Protein AF-A0AAU4G1G9-F1 (afdb_monomer_lite)

Structure (mmCIF, N/CA/C/O backbone):
data_AF-A0AAU4G1G9-F1
#
_entry.id   AF-A0AAU4G1G9-F1
#
loop_
_atom_site.group_PDB
_atom_site.id
_atom_site.type_symbol
_atom_site.label_atom_id
_atom_site.label_alt_id
_atom_site.label_comp_id
_atom_site.label_asym_id
_atom_site.label_entity_id
_atom_site.label_seq_id
_atom_site.pdbx_PDB_ins_code
_atom_site.Cartn_x
_atom_site.Cartn_y
_atom_site.Cartn_z
_atom_site.occupancy
_atom_site.B_iso_or_equiv
_atom_site.auth_seq_id
_atom_site.auth_comp_id
_atom_site.auth_asym_id
_atom_site.auth_atom_id
_atom_site.pdbx_PDB_model_num
ATOM 1 N N . MET A 1 1 ? 16.573 11.640 -23.422 1.00 52.75 1 MET A N 1
ATOM 2 C CA . MET A 1 1 ? 16.250 12.499 -22.259 1.00 52.75 1 MET A CA 1
ATOM 3 C C . MET A 1 1 ? 15.040 13.389 -22.533 1.00 52.75 1 MET A C 1
ATOM 5 O O . MET A 1 1 ? 14.030 13.204 -21.876 1.00 52.75 1 MET A O 1
ATOM 9 N N . ILE A 1 2 ? 15.070 14.259 -23.550 1.00 57.31 2 ILE A N 1
ATOM 10 C CA . ILE A 1 2 ? 13.939 15.134 -23.936 1.00 57.31 2 ILE A CA 1
ATOM 11 C C . ILE A 1 2 ? 12.616 14.380 -24.240 1.00 57.31 2 ILE A C 1
ATOM 13 O O . ILE A 1 2 ? 11.591 14.767 -23.683 1.00 57.31 2 ILE A O 1
ATOM 17 N N . PRO A 1 3 ? 12.585 13.275 -25.022 1.00 55.41 3 PRO A N 1
ATOM 18 C CA . PRO A 1 3 ? 11.325 12.567 -25.301 1.00 55.41 3 PRO A CA 1
ATOM 19 C C . PRO A 1 3 ? 10.718 11.887 -24.063 1.00 55.41 3 PRO A C 1
ATOM 21 O O . PRO A 1 3 ? 9.500 11.779 -23.953 1.00 55.41 3 PRO A O 1
ATOM 24 N N . SER A 1 4 ? 11.552 11.474 -23.105 1.00 47.16 4 SER A N 1
ATOM 25 C CA . SER A 1 4 ? 11.121 10.846 -21.849 1.00 47.16 4 SER A CA 1
ATOM 26 C C . SER A 1 4 ? 10.443 11.854 -20.916 1.00 47.16 4 SER A C 1
ATOM 28 O O . SER A 1 4 ? 9.444 11.527 -20.282 1.00 47.16 4 SER A O 1
ATOM 30 N N . VAL A 1 5 ? 10.949 13.092 -20.878 1.00 58.25 5 VAL A N 1
ATOM 31 C CA . VAL A 1 5 ? 10.357 14.188 -20.096 1.00 58.25 5 VAL A CA 1
ATOM 32 C C . VAL A 1 5 ? 9.014 14.606 -20.694 1.00 58.25 5 VAL A C 1
ATOM 34 O O . VAL A 1 5 ? 8.036 14.709 -19.964 1.00 58.25 5 VAL A O 1
ATOM 37 N N . ILE A 1 6 ? 8.926 14.748 -22.021 1.00 65.25 6 ILE A N 1
ATOM 38 C CA . ILE A 1 6 ? 7.668 15.092 -22.706 1.00 65.25 6 ILE A CA 1
ATOM 39 C C . ILE A 1 6 ? 6.603 14.012 -22.465 1.00 65.25 6 ILE A C 1
ATOM 41 O O . ILE A 1 6 ? 5.458 14.340 -22.162 1.00 65.25 6 ILE A O 1
ATOM 45 N N . ALA A 1 7 ? 6.976 12.730 -22.529 1.00 57.34 7 ALA A N 1
ATOM 46 C CA . ALA A 1 7 ? 6.060 11.631 -22.233 1.00 57.34 7 ALA A CA 1
ATOM 47 C C . ALA A 1 7 ? 5.547 11.676 -20.782 1.00 57.34 7 ALA A C 1
ATOM 49 O O . ALA A 1 7 ? 4.345 11.544 -20.560 1.00 57.34 7 ALA A O 1
ATOM 50 N N . ALA A 1 8 ? 6.426 11.928 -19.804 1.00 54.56 8 ALA A N 1
ATOM 51 C CA . ALA A 1 8 ? 6.036 12.060 -18.401 1.00 54.56 8 ALA A CA 1
ATOM 52 C C . ALA A 1 8 ? 5.086 13.251 -18.176 1.00 54.56 8 ALA A C 1
ATOM 54 O O . ALA A 1 8 ? 4.068 13.115 -17.500 1.00 54.56 8 ALA A O 1
ATOM 55 N N . THR A 1 9 ? 5.361 14.403 -18.792 1.00 59.94 9 THR A N 1
ATOM 56 C CA . THR A 1 9 ? 4.510 15.595 -18.676 1.00 59.94 9 THR A CA 1
ATOM 57 C C . THR A 1 9 ? 3.134 15.389 -19.314 1.00 59.94 9 THR A C 1
ATOM 59 O O . THR A 1 9 ? 2.127 15.764 -18.717 1.00 59.94 9 THR A O 1
ATOM 62 N N . VAL A 1 10 ? 3.061 14.749 -20.486 1.00 68.38 10 VAL A N 1
ATOM 63 C CA . VAL A 1 10 ? 1.786 14.436 -21.160 1.00 68.38 10 VAL A CA 1
ATOM 64 C C . VAL A 1 10 ? 0.947 13.460 -20.335 1.00 68.38 10 VAL A C 1
ATOM 66 O O . VAL A 1 10 ? -0.264 13.631 -20.228 1.00 68.38 10 VAL A O 1
ATOM 69 N N . VAL A 1 11 ? 1.587 12.481 -19.696 1.00 59.47 11 VAL A N 1
ATOM 70 C CA . VAL A 1 11 ? 0.937 11.535 -18.781 1.00 59.47 11 VAL A CA 1
ATOM 71 C C . VAL A 1 11 ? 0.346 12.240 -17.562 1.00 59.47 11 VAL A C 1
ATOM 73 O O . VAL A 1 11 ? -0.820 12.023 -17.236 1.00 59.47 11 VAL A O 1
ATOM 76 N N . VAL A 1 12 ? 1.120 13.115 -16.915 1.00 63.97 12 VAL A N 1
ATOM 77 C CA . VAL A 1 12 ? 0.658 13.880 -15.746 1.00 63.97 12 VAL A CA 1
ATOM 78 C C . VAL A 1 12 ? -0.487 14.823 -16.130 1.00 63.97 12 VAL A C 1
ATOM 80 O O . VAL A 1 12 ? -1.450 14.963 -15.378 1.00 63.97 12 VAL A O 1
ATOM 83 N N . LEU A 1 13 ? -0.435 15.418 -17.325 1.00 64.94 13 LEU A N 1
ATOM 84 C CA . LEU A 1 13 ? -1.506 16.256 -17.868 1.00 64.94 13 LEU A CA 1
ATOM 85 C C . LEU A 1 13 ? -2.785 15.462 -18.149 1.00 64.94 13 LEU A C 1
ATOM 87 O O . LEU A 1 13 ? -3.859 15.884 -17.724 1.00 64.94 13 LEU A O 1
ATOM 91 N N . LEU A 1 14 ? -2.692 14.307 -18.815 1.00 62.03 14 LEU A N 1
ATOM 92 C CA . LEU A 1 14 ? -3.851 13.442 -19.061 1.00 62.03 14 LEU A CA 1
ATOM 93 C C . LEU A 1 14 ? -4.470 12.943 -17.753 1.00 62.03 14 LEU A C 1
ATOM 95 O O . LEU A 1 14 ? -5.694 12.901 -17.621 1.00 62.03 14 LEU A O 1
ATOM 99 N N . TRP A 1 15 ? -3.635 12.596 -16.776 1.00 56.97 15 TRP A N 1
ATOM 100 C CA . TRP A 1 15 ? -4.085 12.201 -15.449 1.00 56.97 15 TRP A CA 1
ATOM 101 C C . TRP A 1 15 ? -4.841 13.337 -14.746 1.00 56.97 15 TRP A C 1
ATOM 103 O O . TRP A 1 15 ? -5.977 13.159 -14.309 1.00 56.97 15 TRP A O 1
ATOM 113 N N . SER A 1 16 ? -4.254 14.535 -14.715 1.00 59.47 16 SER A N 1
ATOM 114 C CA . SER A 1 16 ? -4.864 15.721 -14.105 1.00 59.47 16 SER A CA 1
ATOM 115 C C . SER A 1 16 ? -6.206 16.093 -14.757 1.00 59.47 16 SER A C 1
ATOM 117 O O . SER A 1 16 ? -7.169 16.427 -14.069 1.00 59.47 16 SER A O 1
ATOM 119 N N . LEU A 1 17 ? -6.318 15.939 -16.082 1.00 61.16 17 LEU A N 1
ATOM 120 C CA . LEU A 1 17 ? -7.546 16.209 -16.839 1.00 61.16 17 LEU A CA 1
ATOM 121 C C . LEU A 1 17 ? -8.654 15.166 -16.616 1.00 61.16 17 LEU A C 1
ATOM 123 O O . LEU A 1 17 ? -9.837 15.488 -16.732 1.00 61.16 17 LEU A O 1
ATOM 127 N N . THR A 1 18 ? -8.297 13.915 -16.318 1.00 57.78 18 THR A N 1
ATOM 128 C CA . THR A 1 18 ? -9.264 12.813 -16.166 1.00 57.78 18 THR A CA 1
ATOM 129 C C . THR A 1 18 ? -9.689 12.577 -14.715 1.00 57.78 18 THR A C 1
ATOM 131 O O . THR A 1 18 ? -10.774 12.033 -14.492 1.00 57.78 18 THR A O 1
ATOM 134 N N . ALA A 1 19 ? -8.918 13.065 -13.737 1.00 54.41 19 ALA A N 1
ATOM 135 C CA . ALA A 1 19 ? -9.152 12.861 -12.306 1.00 54.41 19 ALA A CA 1
ATOM 136 C C . ALA A 1 19 ? -10.580 13.233 -11.853 1.00 54.41 19 ALA A C 1
ATOM 138 O O . ALA A 1 19 ? -11.245 12.437 -11.192 1.00 54.41 19 ALA A O 1
ATOM 139 N N . GLY A 1 20 ? -11.111 14.381 -12.291 1.00 52.47 20 GLY A N 1
ATOM 140 C CA . GLY A 1 20 ? -12.467 14.824 -11.924 1.00 52.47 20 GLY A CA 1
ATOM 141 C C . GLY A 1 20 ? -13.612 14.073 -12.625 1.00 52.47 20 GLY A C 1
ATOM 142 O O . GLY A 1 20 ? -14.766 14.149 -12.204 1.00 52.47 20 GLY A O 1
ATOM 143 N N . ARG A 1 21 ? -13.334 13.334 -13.709 1.00 53.00 21 ARG A N 1
ATOM 144 C CA . ARG A 1 21 ? -14.351 12.547 -14.434 1.00 53.00 21 ARG A CA 1
ATOM 145 C C . ARG A 1 21 ? -14.513 11.146 -13.835 1.00 53.00 21 ARG A C 1
ATOM 147 O O . ARG A 1 21 ? -15.615 10.598 -13.891 1.00 53.00 21 ARG A O 1
ATOM 154 N N . LEU A 1 22 ? -13.449 10.600 -13.238 1.00 51.28 22 LEU A N 1
ATOM 155 C CA . LEU A 1 22 ? -13.433 9.269 -12.622 1.00 51.28 22 LEU A CA 1
ATOM 156 C C . LEU A 1 22 ? -14.188 9.195 -11.290 1.00 51.28 22 LEU A C 1
ATOM 158 O O . LEU A 1 22 ? -14.757 8.150 -10.975 1.00 51.28 22 LEU A O 1
ATOM 162 N N . GLU A 1 23 ? -14.295 10.310 -10.565 1.00 51.62 23 GLU A N 1
ATOM 163 C CA . GLU A 1 23 ? -15.069 10.402 -9.319 1.00 51.62 23 GLU A CA 1
ATOM 164 C C . GLU A 1 23 ? -16.552 10.019 -9.519 1.00 51.62 23 GLU A C 1
ATOM 166 O O . GLU A 1 23 ? -17.196 9.457 -8.634 1.00 51.62 23 GLU A O 1
ATOM 171 N N . LYS A 1 24 ? -17.088 10.209 -10.735 1.00 54.59 24 LYS A N 1
ATOM 172 C CA . LYS A 1 24 ? -18.475 9.85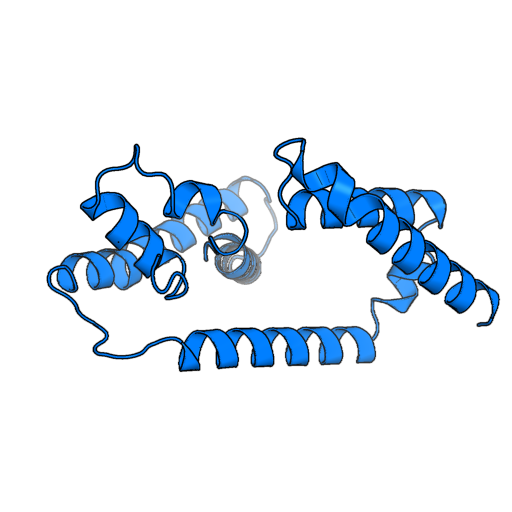4 -11.081 1.00 54.59 24 LYS A CA 1
ATOM 173 C C . LYS A 1 24 ? -18.713 8.353 -11.313 1.00 54.59 24 LYS A C 1
ATOM 175 O O . LYS A 1 24 ? -19.868 7.942 -11.357 1.00 54.59 24 LYS A O 1
ATOM 180 N N . TRP A 1 25 ? -17.667 7.534 -11.463 1.00 56.44 25 TRP A N 1
ATOM 181 C CA . TRP A 1 25 ? -17.775 6.116 -11.863 1.00 56.44 25 TRP A CA 1
ATOM 182 C C . TRP A 1 25 ? -17.542 5.116 -10.718 1.00 56.44 25 TRP A C 1
ATOM 184 O O . TRP A 1 25 ? -17.447 3.918 -10.968 1.00 56.44 25 TRP A O 1
ATOM 194 N N . ARG A 1 26 ? -17.463 5.575 -9.458 1.00 62.16 26 ARG A N 1
ATOM 195 C CA . ARG A 1 26 ? -17.100 4.744 -8.285 1.00 62.16 26 ARG A CA 1
ATOM 196 C C . ARG A 1 26 ? -15.730 4.052 -8.401 1.00 62.16 26 ARG A C 1
ATOM 198 O O . ARG A 1 26 ? -15.471 3.087 -7.688 1.00 62.16 26 ARG A O 1
ATOM 205 N N . VAL A 1 27 ? -14.851 4.538 -9.276 1.00 64.81 27 VAL A N 1
ATOM 206 C CA . VAL A 1 27 ? -13.467 4.062 -9.375 1.00 64.81 27 VAL A CA 1
ATOM 207 C C . VAL A 1 27 ? -12.653 4.776 -8.302 1.00 64.81 27 VAL A C 1
ATOM 209 O O . VAL A 1 27 ? -12.613 6.005 -8.279 1.00 64.81 27 VAL A O 1
ATOM 212 N N . SER A 1 28 ? -12.022 4.021 -7.399 1.00 69.94 28 SER A N 1
ATOM 213 C CA . SER A 1 28 ? -11.143 4.608 -6.386 1.00 69.94 28 SER A CA 1
ATOM 214 C C . SER A 1 28 ? -9.866 5.151 -7.035 1.00 69.94 28 SER A C 1
ATOM 216 O O . SER A 1 28 ? -9.392 4.634 -8.052 1.00 69.94 28 SER A O 1
ATOM 218 N N . ALA A 1 29 ? -9.289 6.199 -6.442 1.00 68.62 29 ALA A N 1
ATOM 219 C CA . ALA A 1 29 ? -8.077 6.832 -6.962 1.00 68.62 29 ALA A CA 1
ATOM 220 C C . ALA A 1 29 ? -6.915 5.838 -7.216 1.00 68.62 29 ALA A C 1
ATOM 222 O O . ALA A 1 29 ? -6.290 5.944 -8.272 1.00 68.62 29 ALA A O 1
ATOM 223 N N . PRO A 1 30 ? -6.647 4.824 -6.361 1.00 73.44 30 PRO A N 1
ATOM 224 C CA . PRO A 1 30 ? -5.596 3.847 -6.648 1.00 73.44 30 PRO A CA 1
ATOM 225 C C . PRO A 1 30 ? -5.920 2.919 -7.814 1.00 73.44 30 PRO A C 1
ATOM 227 O O . PRO A 1 30 ? -5.033 2.631 -8.609 1.00 73.44 30 PRO A O 1
ATOM 230 N N . MET A 1 31 ? -7.173 2.466 -7.963 1.00 75.31 31 MET A N 1
ATOM 231 C CA . MET A 1 31 ? -7.557 1.623 -9.106 1.00 75.31 31 MET A CA 1
ATOM 232 C C . MET A 1 31 ? -7.317 2.362 -10.422 1.00 75.31 31 MET A C 1
ATOM 234 O O . MET A 1 31 ? -6.780 1.797 -11.373 1.00 75.31 31 MET A O 1
ATOM 238 N N . ALA A 1 32 ? -7.667 3.647 -10.449 1.00 73.38 32 ALA A N 1
ATOM 239 C CA . ALA A 1 32 ? -7.392 4.51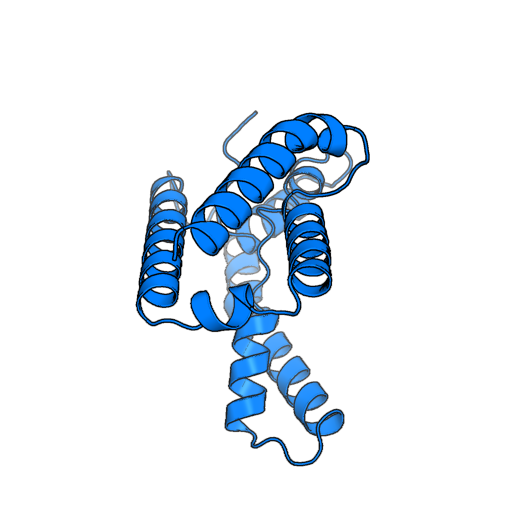6 -11.577 1.00 73.38 32 ALA A CA 1
ATOM 240 C C . ALA A 1 32 ? -5.884 4.673 -11.833 1.00 73.38 32 ALA A C 1
ATOM 242 O O . ALA A 1 32 ? -5.454 4.548 -12.978 1.00 73.38 32 ALA A O 1
ATOM 243 N N . MET A 1 33 ? -5.080 4.893 -10.784 1.00 70.56 33 MET A N 1
ATOM 244 C CA . MET A 1 33 ? -3.623 5.044 -10.895 1.00 70.56 33 MET A CA 1
ATOM 245 C C . MET A 1 33 ? -2.964 3.777 -11.442 1.00 70.56 33 MET A C 1
ATOM 247 O O . MET A 1 33 ? -2.124 3.859 -12.336 1.00 70.56 33 MET A O 1
ATOM 251 N N . VAL A 1 34 ? -3.379 2.602 -10.960 1.00 80.19 34 VAL A N 1
ATOM 252 C CA . VAL A 1 34 ? -2.897 1.303 -11.453 1.00 80.19 34 VAL A CA 1
ATOM 253 C C . VAL A 1 34 ? -3.275 1.109 -12.921 1.00 80.19 34 VAL A C 1
ATOM 255 O O . VAL A 1 34 ? -2.420 0.754 -13.729 1.00 80.19 34 VAL A O 1
ATOM 258 N N . ALA A 1 35 ? -4.529 1.384 -13.295 1.00 79.62 35 ALA A N 1
ATOM 259 C CA . ALA A 1 35 ? -4.989 1.256 -14.677 1.00 79.62 35 ALA A CA 1
ATOM 260 C C . ALA A 1 35 ? -4.250 2.214 -15.626 1.00 79.62 35 ALA A C 1
ATOM 262 O O . ALA A 1 35 ? -3.835 1.812 -16.714 1.00 79.62 35 ALA A O 1
ATOM 263 N N . ALA A 1 36 ? -4.038 3.463 -15.205 1.00 70.62 36 ALA A N 1
ATOM 264 C CA . ALA A 1 36 ? -3.256 4.434 -15.959 1.00 70.62 36 ALA A CA 1
ATOM 265 C C . ALA A 1 36 ? -1.798 3.982 -16.095 1.00 70.62 36 ALA A C 1
ATOM 267 O O . ALA A 1 36 ? -1.283 3.940 -17.210 1.00 70.62 36 ALA A O 1
ATOM 268 N N . GLY A 1 37 ? -1.154 3.572 -14.997 1.00 71.69 37 GLY A N 1
ATOM 269 C CA . GLY A 1 37 ? 0.212 3.048 -15.003 1.00 71.69 37 GLY A CA 1
ATOM 270 C C . GLY A 1 37 ? 0.377 1.856 -15.948 1.00 71.69 37 GLY A C 1
ATOM 271 O O . GLY A 1 37 ? 1.331 1.811 -16.723 1.00 71.69 37 GLY A O 1
ATOM 272 N N . LEU A 1 38 ? -0.598 0.945 -15.964 1.00 76.31 38 LEU A N 1
ATOM 273 C CA . LEU A 1 38 ? -0.631 -0.194 -16.878 1.00 76.31 38 LEU A CA 1
ATOM 274 C C . LEU A 1 38 ? -0.758 0.252 -18.346 1.00 76.31 38 LEU A C 1
ATOM 276 O O . LEU A 1 38 ? 0.026 -0.180 -19.192 1.00 76.31 38 LEU A O 1
ATOM 280 N N . ALA A 1 39 ? -1.695 1.154 -18.654 1.00 75.25 39 ALA A N 1
ATOM 281 C CA . ALA A 1 39 ? -1.900 1.679 -20.007 1.00 75.25 39 ALA A CA 1
ATOM 282 C C . ALA A 1 39 ? -0.657 2.413 -20.545 1.00 75.25 39 ALA A C 1
ATOM 284 O O . ALA A 1 39 ? -0.269 2.239 -21.705 1.00 75.25 39 ALA A O 1
ATOM 285 N N . ILE A 1 40 ? 0.003 3.191 -19.687 1.00 67.00 40 ILE A N 1
ATOM 286 C CA . ILE A 1 40 ? 1.256 3.888 -19.996 1.00 67.00 40 ILE A CA 1
ATOM 287 C C . ILE A 1 40 ? 2.386 2.878 -20.210 1.00 67.00 40 ILE A C 1
ATOM 289 O O . ILE A 1 40 ? 3.103 2.965 -21.206 1.00 67.00 40 ILE A O 1
ATOM 293 N N . GLY A 1 41 ? 2.516 1.886 -19.324 1.00 70.00 41 GLY A N 1
ATOM 294 C CA . GLY A 1 41 ? 3.524 0.830 -19.421 1.00 70.00 41 GLY A CA 1
ATOM 295 C C . GLY A 1 41 ? 3.452 0.068 -20.746 1.00 70.00 41 GLY A C 1
ATOM 296 O O . GLY A 1 41 ? 4.480 -0.111 -21.409 1.00 70.00 41 GLY A O 1
ATOM 297 N N . PHE A 1 42 ? 2.239 -0.295 -21.180 1.00 71.44 42 PHE A N 1
ATOM 298 C CA . PHE A 1 42 ? 2.004 -0.936 -22.477 1.00 71.44 42 PHE A CA 1
ATOM 299 C C . PHE A 1 42 ? 2.311 -0.009 -23.660 1.00 71.44 42 PHE A C 1
ATOM 301 O O . PHE A 1 42 ? 2.995 -0.421 -24.598 1.00 71.44 42 PHE A O 1
ATOM 308 N N . THR A 1 43 ? 1.864 1.249 -23.615 1.00 69.25 43 THR A N 1
ATOM 309 C CA . THR A 1 43 ? 2.044 2.208 -24.722 1.00 69.25 43 THR A CA 1
ATOM 310 C C . THR A 1 43 ? 3.513 2.593 -24.922 1.00 69.25 43 THR A C 1
ATOM 312 O O . THR A 1 43 ? 3.985 2.725 -26.049 1.00 69.25 43 THR A O 1
ATOM 315 N N . THR A 1 44 ? 4.271 2.737 -23.834 1.00 65.00 44 THR A N 1
ATOM 316 C CA . THR A 1 44 ? 5.678 3.164 -23.857 1.00 65.00 44 THR A CA 1
ATOM 317 C C . THR A 1 44 ? 6.664 1.985 -23.928 1.00 65.00 44 THR A C 1
ATOM 319 O O . THR A 1 44 ? 7.869 2.194 -23.794 1.00 65.00 44 THR A O 1
ATOM 322 N N . ARG A 1 45 ? 6.197 0.740 -24.145 1.00 64.19 45 ARG A N 1
ATOM 323 C CA . ARG A 1 45 ? 7.042 -0.478 -24.170 1.00 64.19 45 ARG A CA 1
ATOM 324 C C . ARG A 1 45 ? 7.983 -0.578 -22.959 1.00 64.19 45 ARG A C 1
ATOM 326 O O . ARG A 1 45 ? 9.151 -0.930 -23.086 1.00 64.19 45 ARG A O 1
ATOM 333 N N . ASN A 1 46 ? 7.479 -0.233 -21.777 1.00 63.19 46 ASN A N 1
ATOM 334 C CA . ASN A 1 46 ? 8.212 -0.308 -20.511 1.00 63.19 46 ASN A CA 1
ATOM 335 C C . ASN A 1 46 ? 9.525 0.514 -20.423 1.00 63.19 46 ASN A C 1
ATOM 337 O O . ASN A 1 46 ? 10.298 0.339 -19.483 1.00 63.19 46 ASN A O 1
ATOM 341 N N . VAL A 1 47 ? 9.775 1.458 -21.344 1.00 61.25 47 VAL A N 1
ATOM 342 C CA . VAL A 1 47 ? 10.966 2.338 -21.295 1.00 61.25 47 VAL A CA 1
ATOM 343 C C . VAL A 1 47 ? 10.960 3.215 -20.033 1.00 61.25 47 VAL A C 1
ATOM 345 O O . VAL A 1 47 ? 12.013 3.529 -19.483 1.00 61.25 47 VAL A O 1
ATOM 348 N N . LEU A 1 48 ? 9.771 3.561 -19.528 1.00 56.69 48 LEU A N 1
ATOM 349 C CA . LEU A 1 48 ? 9.593 4.271 -18.257 1.00 56.69 48 LEU A CA 1
ATOM 350 C C . LEU A 1 48 ? 9.833 3.372 -17.035 1.00 56.69 48 LEU A C 1
ATOM 352 O O . LEU A 1 48 ? 10.387 3.850 -16.052 1.00 56.69 48 LEU A O 1
ATOM 356 N N . GLY A 1 49 ? 9.491 2.079 -17.096 1.00 58.94 49 GLY A N 1
ATOM 357 C CA . GLY A 1 49 ? 9.737 1.138 -15.997 1.00 58.94 49 GLY A CA 1
ATOM 358 C C . GLY A 1 49 ? 11.227 0.982 -15.688 1.00 58.94 49 GLY A C 1
ATOM 359 O O . GLY A 1 49 ? 11.615 0.968 -14.525 1.00 58.94 49 GLY A O 1
ATOM 360 N N . GLY A 1 50 ? 12.079 0.990 -16.720 1.00 60.69 50 GLY A N 1
ATOM 361 C CA . GLY A 1 50 ? 13.536 1.005 -16.547 1.00 60.69 50 GLY A CA 1
ATOM 362 C C . GLY A 1 50 ? 14.083 2.301 -15.931 1.00 60.69 50 GLY A C 1
ATOM 363 O O . GLY A 1 50 ? 15.071 2.256 -15.208 1.00 60.69 50 GLY A O 1
ATOM 364 N N . GLY A 1 51 ? 13.437 3.450 -16.172 1.00 62.22 51 GLY A N 1
ATOM 365 C CA . GLY A 1 51 ? 13.817 4.738 -15.571 1.00 62.22 51 GLY A CA 1
ATOM 366 C C . GLY A 1 51 ? 13.286 4.947 -14.145 1.00 62.22 51 GLY A C 1
ATOM 367 O O . GLY A 1 51 ? 13.897 5.672 -13.362 1.00 62.22 51 GLY A O 1
ATOM 368 N N . LEU A 1 52 ? 12.171 4.298 -13.799 1.00 60.03 52 LEU A N 1
ATOM 369 C CA . LEU A 1 52 ? 11.587 4.295 -12.453 1.00 60.03 52 LEU A CA 1
ATOM 370 C C . LEU A 1 52 ? 12.218 3.244 -11.531 1.00 60.03 52 LEU A C 1
ATOM 372 O O . LEU A 1 52 ? 12.116 3.373 -10.319 1.00 60.03 52 LEU A O 1
ATOM 376 N N . ASN A 1 53 ? 12.911 2.241 -12.071 1.00 65.50 53 ASN A N 1
ATOM 377 C CA . ASN A 1 53 ? 13.721 1.303 -11.290 1.00 65.50 53 ASN A CA 1
ATOM 378 C C . ASN A 1 53 ? 15.105 1.898 -10.955 1.00 65.50 53 ASN A C 1
ATOM 380 O O . ASN A 1 53 ? 16.141 1.282 -11.202 1.00 65.50 53 ASN A O 1
ATOM 384 N N . THR A 1 54 ? 15.121 3.142 -10.477 1.00 79.50 54 THR A N 1
ATOM 385 C CA . THR A 1 54 ? 16.332 3.881 -10.106 1.00 79.50 54 THR A CA 1
ATOM 386 C C . THR A 1 54 ? 16.304 4.215 -8.622 1.00 79.50 54 THR A C 1
ATOM 388 O O . THR A 1 54 ? 15.235 4.423 -8.048 1.00 79.50 54 THR A O 1
ATOM 391 N N . GLU A 1 55 ? 17.481 4.330 -8.002 1.00 83.19 55 GLU A N 1
ATOM 392 C CA . GLU A 1 55 ? 17.580 4.685 -6.579 1.00 83.19 55 GLU A CA 1
ATOM 393 C C . GLU A 1 55 ? 16.852 5.995 -6.255 1.00 83.19 55 GLU A C 1
ATOM 395 O O . GLU A 1 55 ? 16.258 6.124 -5.190 1.00 83.19 55 GLU A O 1
ATOM 400 N N . ILE A 1 56 ? 16.827 6.949 -7.190 1.00 83.56 56 ILE A N 1
ATOM 401 C CA . ILE A 1 56 ? 16.131 8.230 -7.025 1.00 83.56 56 ILE A CA 1
ATOM 402 C C . ILE A 1 56 ? 14.625 8.016 -6.830 1.00 83.56 56 ILE A C 1
ATOM 404 O O . ILE A 1 56 ? 14.030 8.608 -5.933 1.00 83.56 56 ILE A O 1
ATOM 408 N N . ALA A 1 57 ? 13.999 7.166 -7.648 1.00 82.38 57 ALA A N 1
ATOM 409 C CA . ALA A 1 57 ? 12.574 6.877 -7.528 1.00 82.38 57 ALA A CA 1
ATOM 410 C C . ALA A 1 57 ? 12.253 6.148 -6.214 1.00 82.38 57 ALA A C 1
ATOM 412 O O . ALA A 1 57 ? 11.247 6.466 -5.580 1.00 82.38 57 ALA A O 1
ATOM 413 N N . GLN A 1 58 ? 13.132 5.239 -5.774 1.00 86.25 58 GLN A N 1
ATOM 414 C CA . GLN A 1 58 ? 13.012 4.585 -4.470 1.00 86.25 58 GLN A CA 1
ATOM 415 C C . GLN A 1 58 ? 13.064 5.606 -3.324 1.00 86.25 58 GLN A C 1
ATOM 417 O O . GLN A 1 58 ? 12.155 5.627 -2.501 1.00 86.25 58 GLN A O 1
ATOM 422 N N . HIS A 1 59 ? 14.055 6.505 -3.304 1.00 90.50 59 HIS A N 1
ATOM 423 C CA . HIS A 1 59 ? 14.172 7.532 -2.259 1.00 90.50 59 HIS A CA 1
ATOM 424 C C . HIS A 1 59 ? 12.969 8.481 -2.240 1.00 90.50 59 HIS A C 1
ATOM 426 O O . HIS A 1 59 ? 12.510 8.889 -1.175 1.00 90.50 59 HIS A O 1
ATOM 432 N N . ILE A 1 60 ? 12.426 8.831 -3.411 1.00 89.44 60 ILE A N 1
ATOM 433 C CA . ILE A 1 60 ? 11.206 9.642 -3.497 1.00 89.44 60 ILE A CA 1
ATOM 434 C C . ILE A 1 60 ? 10.015 8.882 -2.897 1.00 89.44 60 ILE A C 1
ATOM 436 O O . ILE A 1 60 ? 9.248 9.471 -2.137 1.00 89.44 60 ILE A O 1
ATOM 440 N N . ALA A 1 61 ? 9.862 7.590 -3.200 1.00 87.19 61 ALA A N 1
ATOM 441 C CA . ALA A 1 61 ? 8.799 6.765 -2.630 1.00 87.19 61 ALA A CA 1
ATOM 442 C C . ALA A 1 61 ? 8.940 6.620 -1.106 1.00 87.19 61 ALA A C 1
ATOM 444 O O . ALA A 1 61 ? 7.951 6.770 -0.393 1.00 87.19 61 ALA A O 1
ATOM 445 N N . GLU A 1 62 ? 10.157 6.405 -0.602 1.00 90.75 62 GLU A N 1
ATOM 446 C CA . GLU A 1 62 ? 10.460 6.371 0.833 1.00 90.75 62 GLU A CA 1
ATOM 447 C C . GLU A 1 62 ? 10.125 7.702 1.515 1.00 90.75 62 GLU A C 1
ATOM 449 O O . GLU A 1 62 ? 9.496 7.706 2.571 1.00 90.75 62 GLU A O 1
ATOM 454 N N . LEU A 1 63 ? 10.473 8.835 0.895 1.00 93.75 63 LEU A N 1
ATOM 455 C CA . LEU A 1 63 ? 10.158 10.164 1.420 1.00 93.75 63 LEU A CA 1
ATOM 456 C C . LEU A 1 63 ? 8.646 10.408 1.478 1.00 93.75 63 LEU A C 1
ATOM 458 O O . LEU A 1 63 ? 8.144 10.917 2.479 1.00 93.75 63 LEU A O 1
ATOM 462 N N . ILE A 1 64 ? 7.916 10.041 0.420 1.00 89.06 64 ILE A N 1
ATOM 463 C CA . ILE A 1 64 ? 6.454 10.153 0.383 1.00 89.06 64 ILE A CA 1
ATOM 464 C C . ILE A 1 64 ? 5.839 9.257 1.459 1.00 89.06 64 ILE A C 1
ATOM 466 O O . ILE A 1 64 ? 4.984 9.723 2.206 1.00 89.06 64 ILE A O 1
ATOM 470 N N . LEU A 1 65 ? 6.288 8.005 1.580 1.00 88.12 65 LEU A N 1
ATOM 471 C CA . LEU A 1 65 ? 5.795 7.071 2.591 1.00 88.12 65 LEU A CA 1
ATOM 472 C C . LEU A 1 65 ? 6.067 7.589 4.009 1.00 88.12 65 LEU A C 1
ATOM 474 O O . LEU A 1 65 ? 5.170 7.579 4.845 1.00 88.12 65 LEU A O 1
ATOM 478 N N . ALA A 1 66 ? 7.270 8.103 4.270 1.00 90.56 66 ALA A N 1
ATOM 479 C CA . ALA A 1 66 ? 7.626 8.701 5.552 1.00 90.56 66 ALA A CA 1
ATOM 480 C C . ALA A 1 66 ? 6.762 9.932 5.870 1.00 90.56 66 ALA A C 1
ATOM 482 O O . ALA A 1 66 ? 6.298 10.081 6.999 1.00 90.56 66 ALA A O 1
ATOM 483 N N . LEU A 1 67 ? 6.508 10.794 4.879 1.00 90.00 67 LEU A N 1
ATOM 484 C CA . LEU A 1 67 ? 5.629 11.951 5.033 1.00 90.00 67 LEU A CA 1
ATOM 485 C C . LEU A 1 67 ? 4.182 11.530 5.316 1.00 90.00 67 LEU A C 1
ATOM 487 O O . LEU A 1 67 ? 3.563 12.104 6.208 1.00 90.00 67 LEU A O 1
ATOM 491 N N . LEU A 1 68 ? 3.649 10.542 4.592 1.00 83.44 68 LEU A N 1
ATOM 492 C CA . LEU A 1 68 ? 2.295 10.022 4.813 1.00 83.44 68 LEU A CA 1
ATOM 493 C C . LEU A 1 68 ? 2.158 9.442 6.223 1.00 83.44 68 LEU A C 1
ATOM 495 O O . LEU A 1 68 ? 1.276 9.862 6.967 1.00 83.44 68 LEU A O 1
ATOM 499 N N . LEU A 1 69 ? 3.101 8.589 6.635 1.00 82.44 69 LEU A N 1
ATOM 500 C CA . LEU A 1 69 ? 3.140 8.033 7.989 1.00 82.44 69 LEU A CA 1
ATOM 501 C C . LEU A 1 69 ? 3.256 9.123 9.062 1.00 82.44 69 LEU A C 1
ATOM 503 O O . LEU A 1 69 ? 2.652 9.009 10.127 1.00 82.44 69 LEU A O 1
ATOM 507 N N . PHE A 1 70 ? 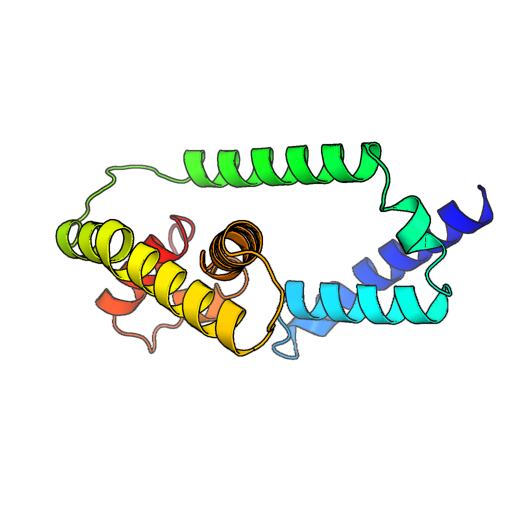4.011 10.192 8.796 1.00 83.81 70 PHE A N 1
ATOM 508 C CA . PHE A 1 70 ? 4.114 11.327 9.708 1.00 83.81 70 PHE A CA 1
ATOM 509 C C . PHE A 1 70 ? 2.788 12.085 9.820 1.00 83.81 70 PHE A C 1
ATOM 511 O O . PHE A 1 70 ? 2.329 12.351 10.929 1.00 83.81 70 PHE A O 1
ATOM 518 N N . VAL A 1 71 ? 2.152 12.413 8.693 1.00 81.00 71 VAL A N 1
ATOM 519 C CA . VAL A 1 71 ? 0.846 13.088 8.675 1.00 81.00 71 VAL A CA 1
ATOM 520 C C . VAL A 1 71 ? -0.183 12.261 9.441 1.00 81.00 71 VAL A C 1
ATOM 522 O O . VAL A 1 71 ? -0.833 12.805 10.339 1.00 81.00 71 VAL A O 1
ATOM 525 N N . ASP A 1 72 ? -0.254 10.958 9.174 1.00 73.12 72 ASP A N 1
ATOM 526 C CA . ASP A 1 72 ? -1.157 10.044 9.871 1.00 73.12 72 ASP A CA 1
ATOM 527 C C . ASP A 1 72 ? -0.864 10.002 11.374 1.00 73.12 72 ASP A C 1
ATOM 529 O O . ASP A 1 72 ? -1.784 10.121 12.184 1.00 73.12 72 ASP A O 1
ATOM 533 N N . ALA A 1 73 ? 0.411 9.953 11.774 1.00 74.44 73 ALA A N 1
ATOM 534 C CA . ALA A 1 73 ? 0.800 10.010 13.181 1.00 74.44 73 ALA A CA 1
ATOM 535 C C . ALA A 1 73 ? 0.388 11.331 13.863 1.00 74.44 73 ALA A C 1
ATOM 537 O O . ALA A 1 73 ? -0.037 11.319 15.020 1.00 74.44 73 ALA A O 1
ATOM 538 N N . THR A 1 74 ? 0.470 12.474 13.170 1.00 76.81 74 THR A N 1
ATOM 539 C CA . THR A 1 74 ? 0.068 13.781 13.731 1.00 76.81 74 THR A CA 1
ATOM 540 C C . THR A 1 74 ? -1.448 13.989 13.811 1.00 76.81 74 THR A C 1
ATOM 542 O O . THR A 1 74 ? -1.916 14.776 14.641 1.00 76.81 74 THR A O 1
ATOM 545 N N . ALA A 1 75 ? -2.230 13.290 12.983 1.00 64.06 75 ALA A N 1
ATOM 546 C CA . ALA A 1 75 ? -3.691 13.352 13.001 1.00 64.06 75 ALA A CA 1
ATOM 547 C C . ALA A 1 75 ? -4.299 12.680 14.250 1.00 64.06 75 ALA A C 1
ATOM 549 O O . ALA A 1 75 ? -5.441 12.970 14.626 1.00 64.06 75 ALA A O 1
ATOM 550 N N . VAL A 1 76 ? -3.528 11.839 14.948 1.00 60.31 76 VAL A N 1
ATOM 551 C CA . VAL A 1 76 ? -3.944 11.136 16.168 1.00 60.31 76 VAL A CA 1
ATOM 552 C C . VAL A 1 76 ? -3.985 12.079 17.374 1.00 60.31 76 VAL A C 1
ATOM 554 O O . VAL A 1 76 ? -3.053 12.163 18.173 1.00 60.31 76 VAL A O 1
ATOM 557 N N . LYS A 1 77 ? -5.101 12.791 17.557 1.00 47.84 77 LYS A N 1
ATOM 558 C CA . LYS A 1 77 ? -5.366 13.573 18.776 1.00 47.84 77 LYS A CA 1
ATOM 559 C C . LYS A 1 77 ? -6.250 12.793 19.752 1.00 47.84 77 LYS A C 1
ATOM 561 O O . LYS A 1 77 ? -7.451 12.682 19.537 1.00 47.84 77 LYS A O 1
ATOM 566 N N . GLY A 1 78 ? -5.666 12.352 20.870 1.00 54.84 78 GLY A N 1
ATOM 567 C CA . GLY A 1 78 ? -6.420 12.066 22.100 1.00 54.84 78 GLY A CA 1
ATOM 568 C C . GLY A 1 78 ? -6.688 10.597 22.439 1.00 54.84 78 GLY A C 1
ATOM 569 O O . GLY A 1 78 ? -7.841 10.198 22.543 1.00 54.84 78 GLY A O 1
ATOM 570 N N . GLY A 1 79 ? -5.630 9.838 22.745 1.00 53.69 79 GLY A N 1
ATOM 571 C CA . GLY A 1 79 ? -5.733 8.575 23.486 1.00 53.69 79 GLY A CA 1
ATOM 572 C C . GLY A 1 79 ? -5.968 7.345 22.609 1.00 53.69 79 GLY A C 1
ATOM 573 O O . GLY A 1 79 ? -6.995 7.191 21.960 1.00 53.69 79 GLY A O 1
ATOM 574 N N . TYR A 1 80 ? -4.994 6.437 22.631 1.00 52.34 80 TYR A N 1
ATOM 575 C CA . TYR A 1 80 ? -4.875 5.288 21.727 1.00 52.34 80 TYR A CA 1
ATOM 576 C C . TYR A 1 80 ? -5.909 4.161 21.983 1.00 52.34 80 TYR A C 1
ATOM 578 O O . TYR A 1 80 ? -6.038 3.210 21.220 1.00 52.34 80 TYR A O 1
ATOM 586 N N . LEU A 1 81 ? -6.660 4.267 23.084 1.00 52.16 81 LEU A N 1
ATOM 587 C CA . LEU A 1 81 ? -7.620 3.276 23.561 1.00 52.16 81 LEU A CA 1
ATOM 588 C C . LEU A 1 81 ? -8.908 3.975 24.003 1.00 52.16 81 LEU A C 1
ATOM 590 O O . LEU A 1 81 ? -9.162 4.140 25.196 1.00 52.16 81 LEU A O 1
ATOM 594 N N . GLY A 1 82 ? -9.749 4.362 23.044 1.00 54.78 82 GLY A N 1
ATOM 595 C CA . GLY A 1 82 ? -11.168 4.567 23.341 1.00 54.78 82 GLY A CA 1
ATOM 596 C C . GLY A 1 82 ? -11.805 3.304 23.955 1.00 54.78 82 GLY A C 1
ATOM 597 O O . GLY A 1 82 ? -11.147 2.278 24.141 1.00 54.78 82 GLY A O 1
ATOM 598 N N . HIS A 1 83 ? -13.111 3.359 24.225 1.00 53.66 83 HIS A N 1
ATOM 599 C CA . HIS A 1 83 ? -13.901 2.341 24.948 1.00 53.66 83 HIS A CA 1
ATOM 600 C C . HIS A 1 83 ? -13.719 0.867 24.479 1.00 53.66 83 HIS A C 1
ATOM 602 O O . HIS A 1 83 ? -14.040 -0.050 25.230 1.00 53.66 83 HIS A O 1
ATOM 608 N N . ASP A 1 84 ? -13.165 0.624 23.281 1.00 61.34 84 ASP A N 1
ATOM 609 C CA . ASP A 1 84 ? -12.954 -0.691 22.652 1.00 61.34 84 ASP A CA 1
ATOM 610 C C . ASP A 1 84 ? -11.473 -1.140 22.527 1.00 61.34 84 ASP A C 1
ATOM 612 O O . ASP A 1 84 ? -11.169 -2.091 21.800 1.00 61.34 84 ASP A O 1
ATOM 616 N N . GLY A 1 85 ? -10.523 -0.522 23.242 1.00 66.38 85 GLY A N 1
ATOM 617 C CA . GLY A 1 85 ? -9.081 -0.806 23.098 1.00 66.38 85 GLY A CA 1
ATOM 618 C C . GLY A 1 85 ? -8.661 -2.285 23.236 1.00 66.38 85 GLY A C 1
ATOM 619 O O . GLY A 1 85 ? -7.701 -2.725 22.606 1.00 66.38 85 GLY A O 1
ATOM 620 N N . ARG A 1 86 ? -9.421 -3.105 23.976 1.00 72.19 86 ARG A N 1
ATOM 621 C CA . ARG A 1 86 ? -9.188 -4.561 24.069 1.00 72.19 86 ARG A CA 1
ATOM 622 C C . ARG A 1 86 ? -9.417 -5.286 22.737 1.00 72.19 86 ARG A C 1
ATOM 624 O O . ARG A 1 86 ? -8.705 -6.239 22.425 1.00 72.19 86 ARG A O 1
ATOM 631 N N . THR A 1 87 ? -10.408 -4.848 21.965 1.00 70.44 87 THR A N 1
ATOM 632 C CA . THR A 1 87 ? -10.725 -5.402 20.642 1.00 70.44 87 THR A CA 1
ATOM 633 C C . THR A 1 87 ? -9.618 -5.056 19.653 1.00 70.44 87 THR A C 1
ATOM 635 O O . THR A 1 87 ? -9.148 -5.931 18.933 1.00 70.44 87 THR A O 1
ATOM 638 N N . VAL A 1 88 ? -9.138 -3.812 19.698 1.00 71.69 88 VAL A N 1
ATOM 639 C CA . VAL A 1 88 ? -8.039 -3.307 18.862 1.00 71.69 88 VAL A CA 1
ATOM 640 C C . VAL A 1 88 ? -6.746 -4.078 19.118 1.00 71.69 88 VAL A C 1
ATOM 642 O O . VAL A 1 88 ? -6.126 -4.569 18.180 1.00 71.69 88 VAL A O 1
ATOM 645 N N . ILE A 1 89 ? -6.375 -4.273 20.388 1.00 78.12 89 ILE A N 1
ATOM 646 C CA . ILE A 1 89 ? -5.189 -5.061 20.757 1.00 78.12 89 ILE A CA 1
ATOM 647 C C . ILE A 1 89 ? -5.317 -6.502 20.259 1.00 78.12 89 ILE A C 1
ATOM 649 O O . ILE A 1 89 ? -4.353 -7.058 19.740 1.00 78.12 89 ILE A O 1
ATOM 653 N N . ARG A 1 90 ? -6.500 -7.119 20.380 1.00 82.56 90 ARG A N 1
ATOM 654 C CA . ARG A 1 90 ? -6.721 -8.486 19.890 1.00 82.56 90 ARG A CA 1
ATOM 655 C C . ARG A 1 90 ? -6.613 -8.569 18.367 1.00 82.56 90 ARG A C 1
ATOM 657 O O . ARG A 1 90 ? -6.063 -9.537 17.859 1.00 82.56 90 ARG A O 1
ATOM 664 N N . LEU A 1 91 ? -7.106 -7.574 17.639 1.00 79.81 91 LEU A N 1
ATOM 665 C CA . LEU A 1 91 ? -6.962 -7.521 16.185 1.00 79.81 91 LEU A CA 1
ATOM 666 C C . LEU A 1 91 ? -5.487 -7.373 15.787 1.00 79.81 91 LEU A C 1
ATOM 668 O O . LEU A 1 91 ? -4.982 -8.178 15.009 1.00 79.81 91 LEU A O 1
ATOM 672 N N . LEU A 1 92 ? -4.766 -6.435 16.402 1.00 78.94 92 LEU A N 1
ATOM 673 C CA . LEU A 1 92 ? -3.376 -6.149 16.048 1.00 78.94 92 LEU A CA 1
ATOM 674 C C . LEU A 1 92 ? -2.402 -7.270 16.452 1.00 78.94 92 LEU A C 1
ATOM 676 O O . LEU A 1 92 ? -1.531 -7.638 15.674 1.00 78.94 92 LEU A O 1
ATOM 680 N N . PHE A 1 93 ? -2.547 -7.837 17.653 1.00 83.88 93 PHE A N 1
ATOM 681 C CA . PHE A 1 93 ? -1.622 -8.853 18.177 1.00 83.88 93 PHE A CA 1
ATOM 682 C C . PHE A 1 93 ? -2.055 -10.298 17.924 1.00 83.88 93 PHE A C 1
ATOM 684 O O . PHE A 1 93 ? -1.259 -11.205 18.152 1.00 83.88 93 PHE A O 1
ATOM 691 N N . VAL A 1 94 ? -3.294 -10.545 17.488 1.00 86.38 94 VAL A N 1
ATOM 692 C CA . VAL A 1 94 ? -3.769 -11.909 17.192 1.00 86.38 94 VAL A CA 1
ATOM 693 C C . VAL A 1 94 ? -4.196 -12.041 15.740 1.00 86.38 94 VAL A C 1
ATOM 695 O O . VAL A 1 94 ? -3.687 -12.922 15.056 1.00 86.38 94 VAL A O 1
ATOM 698 N N . ALA A 1 95 ? -5.098 -11.187 15.250 1.00 86.38 95 ALA A N 1
ATOM 699 C CA . ALA A 1 95 ? -5.631 -11.346 13.897 1.00 86.38 95 ALA A CA 1
ATOM 700 C C . ALA A 1 95 ? -4.572 -11.073 12.817 1.00 86.38 95 ALA A C 1
ATOM 702 O O . ALA A 1 95 ? -4.432 -11.887 11.910 1.00 86.38 95 ALA A O 1
ATOM 703 N N . LEU A 1 96 ? -3.788 -9.998 12.950 1.00 86.81 96 LEU A N 1
ATOM 704 C CA . LEU A 1 96 ? -2.736 -9.636 11.992 1.00 86.81 96 LEU A CA 1
ATOM 705 C C . LEU A 1 96 ? -1.581 -10.656 11.905 1.00 86.81 96 LEU A C 1
ATOM 707 O O . LEU A 1 96 ? -1.245 -11.077 10.801 1.00 86.81 96 LEU A O 1
ATOM 711 N N . PRO A 1 97 ? -0.968 -11.137 13.005 1.00 89.31 97 PRO A N 1
ATOM 712 C CA . PRO A 1 97 ? 0.053 -12.177 12.883 1.00 89.31 97 PRO A CA 1
ATOM 713 C C . PRO A 1 97 ? -0.533 -13.493 12.365 1.00 89.31 97 PRO A C 1
ATOM 715 O O . PRO A 1 97 ? 0.115 -14.184 11.580 1.00 89.31 97 PRO A O 1
ATOM 718 N N . LEU A 1 98 ? -1.770 -13.834 12.745 1.00 92.56 98 LEU A N 1
ATOM 719 C CA . LEU A 1 98 ? -2.437 -15.022 12.221 1.00 92.56 98 LEU A CA 1
ATOM 720 C C . LEU A 1 98 ? -2.686 -14.903 10.711 1.00 92.56 98 LEU A C 1
ATOM 722 O O . LEU A 1 98 ? -2.449 -15.865 9.982 1.00 92.56 98 LEU A O 1
ATOM 726 N N . SER A 1 99 ? -3.112 -13.736 10.224 1.00 90.94 99 SER A N 1
ATOM 727 C CA . SER A 1 99 ? -3.335 -13.503 8.797 1.00 90.94 99 SER A CA 1
ATOM 728 C C . SER A 1 99 ? -2.029 -13.543 8.001 1.00 90.94 99 SER A C 1
ATOM 730 O O . SER A 1 99 ? -2.003 -14.132 6.918 1.00 90.94 99 SER A O 1
ATOM 732 N N . ILE A 1 100 ? -0.924 -13.026 8.552 1.00 93.00 100 ILE A N 1
ATOM 733 C CA . ILE A 1 100 ? 0.418 -13.152 7.961 1.00 93.00 100 ILE A CA 1
ATOM 734 C C . ILE A 1 100 ? 0.820 -14.625 7.849 1.00 93.00 100 ILE A C 1
ATOM 736 O O . ILE A 1 100 ? 1.241 -15.059 6.779 1.00 93.00 100 ILE A O 1
ATOM 740 N N . LEU A 1 101 ? 0.651 -15.417 8.913 1.00 93.94 101 LEU A N 1
ATOM 741 C CA . LEU A 1 101 ? 0.998 -16.843 8.901 1.00 93.94 101 LEU A CA 1
ATOM 742 C C . LEU A 1 101 ? 0.163 -17.636 7.892 1.00 93.94 101 LEU A C 1
ATOM 744 O O . LEU A 1 101 ? 0.708 -18.462 7.158 1.00 93.94 101 LEU A O 1
ATOM 748 N N . ILE A 1 102 ? -1.143 -17.364 7.815 1.00 94.19 102 ILE A N 1
ATOM 749 C CA . ILE A 1 102 ? -2.028 -17.983 6.820 1.00 94.19 102 ILE A CA 1
ATOM 750 C C . ILE A 1 102 ? -1.565 -17.613 5.408 1.00 94.19 102 ILE A C 1
ATOM 752 O O . ILE A 1 102 ? -1.406 -18.493 4.565 1.00 94.19 102 ILE A O 1
ATOM 756 N N . THR A 1 103 ? -1.292 -16.332 5.157 1.00 93.19 103 THR A N 1
ATOM 757 C CA . THR A 1 103 ? -0.838 -15.845 3.845 1.00 93.19 103 THR A CA 1
ATOM 758 C C . THR A 1 103 ? 0.502 -16.448 3.453 1.00 93.19 103 THR A C 1
ATOM 760 O O . THR A 1 103 ? 0.670 -16.865 2.312 1.00 93.19 103 THR A O 1
ATOM 763 N N . MET A 1 104 ? 1.438 -16.563 4.397 1.00 94.25 104 MET A N 1
ATOM 764 C CA . MET A 1 104 ? 2.720 -17.229 4.181 1.00 94.25 104 MET A CA 1
ATOM 765 C C . MET A 1 104 ? 2.519 -18.706 3.821 1.00 94.25 104 MET A C 1
ATOM 767 O O . MET A 1 104 ? 3.126 -19.186 2.866 1.00 94.25 104 MET A O 1
ATOM 771 N N . GLY A 1 105 ? 1.649 -19.422 4.543 1.00 93.00 105 GLY A N 1
ATOM 772 C CA . GLY A 1 105 ? 1.329 -20.823 4.258 1.00 93.00 105 GLY A CA 1
ATOM 773 C C . GLY A 1 105 ? 0.717 -21.012 2.869 1.00 93.00 105 GLY A C 1
ATOM 774 O O . GLY A 1 105 ? 1.150 -21.883 2.115 1.00 93.00 105 GLY A O 1
ATOM 775 N N . VAL A 1 106 ? -0.230 -20.149 2.492 1.00 93.62 106 VAL A N 1
ATOM 776 C CA . VAL A 1 106 ? -0.804 -20.120 1.138 1.00 93.62 106 VAL A CA 1
ATOM 777 C C . VAL A 1 106 ? 0.268 -19.790 0.098 1.00 93.62 106 VAL A C 1
ATOM 779 O O . VAL A 1 106 ? 0.341 -20.458 -0.929 1.00 93.62 106 VAL A O 1
ATOM 782 N N . GLY A 1 107 ? 1.139 -18.817 0.366 1.00 90.50 107 GLY A N 1
ATOM 783 C CA . GLY A 1 107 ? 2.235 -18.437 -0.525 1.00 90.50 107 GLY A CA 1
ATOM 784 C C . GLY A 1 107 ? 3.195 -19.594 -0.799 1.00 90.50 107 GLY A C 1
ATOM 785 O O . GLY A 1 107 ? 3.547 -19.832 -1.950 1.00 90.50 107 GLY A O 1
ATOM 786 N N . LEU A 1 108 ? 3.551 -20.365 0.231 1.00 91.94 108 LEU A N 1
ATOM 787 C CA . LEU A 1 108 ? 4.398 -21.555 0.098 1.00 91.94 108 LEU A CA 1
ATOM 788 C C . LEU A 1 108 ? 3.725 -22.695 -0.679 1.00 91.94 108 LEU A C 1
ATOM 790 O O . LEU A 1 108 ? 4.410 -23.446 -1.369 1.00 91.94 108 LEU A O 1
ATOM 794 N N . LEU A 1 109 ? 2.398 -22.820 -0.584 1.00 91.00 109 LEU A N 1
ATOM 795 C CA . LEU A 1 109 ? 1.619 -23.802 -1.345 1.00 91.00 109 LEU A CA 1
ATOM 796 C C . LEU A 1 109 ? 1.483 -23.419 -2.825 1.00 91.00 109 LEU A C 1
ATOM 798 O O . LEU A 1 109 ? 1.592 -24.281 -3.693 1.00 91.00 109 LEU A O 1
ATOM 802 N N . VAL A 1 110 ? 1.228 -22.141 -3.113 1.00 92.12 110 VAL A N 1
ATOM 803 C CA . VAL A 1 110 ? 0.986 -21.640 -4.477 1.00 92.12 110 VAL A CA 1
ATOM 804 C C . VAL A 1 110 ? 2.289 -21.470 -5.263 1.00 92.12 110 VAL A C 1
ATOM 806 O O . VAL A 1 110 ? 2.295 -21.656 -6.479 1.00 92.12 110 VAL A O 1
ATOM 809 N N . LEU A 1 111 ? 3.394 -21.138 -4.588 1.00 89.38 111 LEU A N 1
ATOM 810 C CA . LEU A 1 111 ? 4.707 -20.895 -5.194 1.00 89.38 111 LEU A CA 1
ATOM 811 C C . LEU A 1 111 ? 5.728 -21.935 -4.695 1.00 89.38 111 LEU A C 1
ATOM 813 O O . LEU A 1 111 ? 6.620 -21.600 -3.906 1.00 89.38 111 LEU A O 1
ATOM 817 N N . PRO A 1 112 ? 5.622 -23.203 -5.139 1.00 80.88 112 PRO A N 1
ATOM 818 C CA . PRO A 1 112 ? 6.556 -24.246 -4.737 1.00 80.88 112 PRO A CA 1
ATOM 819 C C . PRO A 1 112 ? 7.968 -23.892 -5.226 1.00 80.88 112 PRO A C 1
ATOM 821 O O . PRO A 1 112 ? 8.215 -23.767 -6.423 1.00 80.88 112 PRO A O 1
ATOM 824 N N . GLY A 1 113 ? 8.893 -23.698 -4.283 1.00 84.00 113 GLY A N 1
ATOM 825 C CA . GLY A 1 113 ? 10.276 -23.274 -4.546 1.00 84.00 113 GLY A CA 1
ATOM 826 C C . GLY A 1 113 ? 10.625 -21.888 -4.002 1.00 84.00 113 GLY A C 1
ATOM 827 O O . GLY A 1 113 ? 11.803 -21.536 -3.950 1.00 84.00 113 GLY A O 1
ATOM 828 N N . LEU A 1 114 ? 9.639 -21.115 -3.538 1.00 86.81 114 LEU A N 1
ATOM 829 C CA . LEU A 1 114 ? 9.903 -19.867 -2.835 1.00 86.81 114 LEU A CA 1
ATOM 830 C C . LEU A 1 114 ? 10.366 -20.162 -1.400 1.00 86.81 114 LEU A C 1
ATOM 832 O O 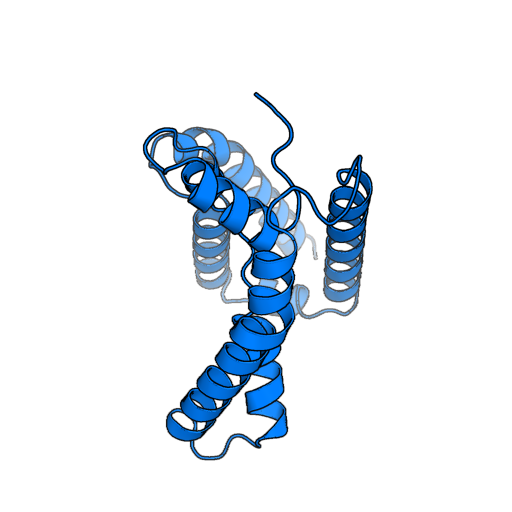. LEU A 1 114 ? 9.705 -20.882 -0.654 1.00 86.81 114 LEU A O 1
ATOM 836 N N . GLY A 1 115 ? 11.514 -19.611 -1.000 1.00 90.50 115 GLY A N 1
ATOM 837 C CA . GLY A 1 115 ? 12.011 -19.766 0.367 1.00 90.50 115 GLY A CA 1
ATOM 838 C C . GLY A 1 115 ? 11.031 -19.187 1.394 1.00 90.50 115 GLY A C 1
ATOM 839 O O . GLY A 1 115 ? 10.397 -18.161 1.143 1.00 90.50 115 GLY A O 1
ATOM 840 N N . TRP A 1 116 ? 10.946 -19.804 2.576 1.00 91.56 116 TRP A N 1
ATOM 841 C CA . TRP A 1 116 ? 10.052 -19.365 3.660 1.00 91.56 116 TRP A CA 1
ATOM 842 C C . TRP A 1 116 ? 10.230 -17.885 4.023 1.00 91.56 116 TRP A C 1
ATOM 844 O O . TRP A 1 116 ? 9.246 -17.199 4.276 1.00 91.56 116 TRP A O 1
ATOM 854 N N . ALA A 1 117 ? 11.462 -17.369 3.968 1.00 92.56 117 ALA A N 1
ATOM 855 C CA . ALA A 1 117 ? 11.751 -15.963 4.235 1.00 92.56 117 ALA A CA 1
ATOM 856 C C . ALA A 1 117 ? 11.132 -15.028 3.181 1.00 92.56 117 ALA A C 1
ATOM 858 O O . ALA A 1 117 ? 10.553 -14.004 3.531 1.00 92.56 117 ALA A O 1
ATOM 859 N N . ALA A 1 118 ? 11.195 -15.391 1.897 1.00 91.38 118 ALA A N 1
ATOM 860 C CA . ALA A 1 118 ? 10.581 -14.607 0.827 1.00 91.38 118 ALA A CA 1
ATOM 861 C C . ALA A 1 118 ? 9.046 -14.662 0.900 1.00 91.38 118 ALA A C 1
ATOM 863 O O . ALA A 1 118 ? 8.390 -13.636 0.738 1.00 91.38 118 ALA A O 1
ATOM 864 N N . ALA A 1 119 ? 8.470 -15.826 1.220 1.00 92.50 119 ALA A N 1
ATOM 865 C CA . ALA A 1 119 ? 7.031 -15.954 1.450 1.00 92.50 119 ALA A CA 1
ATOM 866 C C . ALA A 1 119 ? 6.560 -15.108 2.647 1.00 92.50 119 ALA A C 1
ATOM 868 O O . ALA A 1 119 ? 5.523 -14.452 2.562 1.00 92.50 119 ALA A O 1
ATOM 869 N N . LEU A 1 120 ? 7.338 -15.076 3.735 1.00 93.25 120 LEU A N 1
ATOM 870 C CA . LEU A 1 120 ? 7.062 -14.232 4.897 1.00 93.25 120 LEU A CA 1
ATOM 871 C C . LEU A 1 120 ? 7.121 -12.741 4.539 1.00 93.25 120 LEU A C 1
ATOM 873 O O . LEU A 1 120 ? 6.222 -11.997 4.913 1.00 93.25 120 LEU A O 1
ATOM 877 N N . LEU A 1 121 ? 8.139 -12.307 3.788 1.00 92.81 121 LEU A N 1
ATOM 878 C CA . LEU A 1 121 ? 8.256 -10.917 3.335 1.00 92.81 121 LEU A CA 1
ATOM 879 C C . LEU A 1 121 ? 7.055 -10.495 2.486 1.00 92.81 121 LEU A C 1
ATOM 881 O O . LEU A 1 121 ? 6.460 -9.453 2.743 1.00 92.81 121 LEU A O 1
ATOM 885 N N . ILE A 1 122 ? 6.659 -11.323 1.516 1.00 91.19 122 ILE A N 1
ATOM 886 C CA . ILE A 1 122 ? 5.478 -11.062 0.685 1.00 91.19 122 ILE A CA 1
ATOM 887 C C . ILE A 1 122 ? 4.216 -10.995 1.552 1.00 91.19 122 ILE A C 1
ATOM 889 O O . ILE A 1 122 ? 3.414 -10.079 1.389 1.00 91.19 122 ILE A O 1
ATOM 893 N N . ALA A 1 123 ? 4.053 -11.918 2.503 1.00 91.94 123 ALA A N 1
ATOM 894 C CA . ALA A 1 123 ? 2.922 -11.902 3.424 1.00 91.94 123 ALA A CA 1
ATOM 895 C C . ALA A 1 123 ? 2.876 -10.605 4.250 1.00 91.94 123 ALA A C 1
ATOM 897 O O . ALA A 1 123 ? 1.814 -9.999 4.356 1.00 91.94 123 ALA A O 1
ATOM 898 N N . CYS A 1 124 ? 4.016 -10.134 4.762 1.00 90.19 124 CYS A N 1
ATOM 899 C CA . CYS A 1 124 ? 4.118 -8.869 5.494 1.00 90.19 124 CYS A CA 1
ATOM 900 C C . CYS A 1 124 ? 3.839 -7.631 4.631 1.00 90.19 124 CYS A C 1
ATOM 902 O O . CYS A 1 124 ? 3.438 -6.612 5.177 1.00 90.19 124 CYS A O 1
ATOM 904 N N . ILE A 1 125 ? 4.050 -7.698 3.314 1.00 87.94 125 ILE A N 1
ATOM 905 C CA . ILE A 1 125 ? 3.734 -6.600 2.388 1.00 87.94 125 ILE A CA 1
ATOM 906 C C . ILE A 1 125 ? 2.241 -6.594 2.034 1.00 87.94 125 ILE A C 1
ATOM 908 O O . ILE A 1 125 ? 1.639 -5.532 1.940 1.00 87.94 125 ILE A O 1
ATOM 912 N N . ILE A 1 126 ? 1.643 -7.772 1.828 1.00 87.19 126 ILE A N 1
ATOM 913 C CA . ILE A 1 126 ? 0.261 -7.907 1.341 1.00 87.19 126 ILE A CA 1
ATOM 914 C C . ILE A 1 126 ? -0.771 -7.776 2.465 1.00 87.19 126 ILE A C 1
ATOM 916 O O . ILE A 1 126 ? -1.849 -7.237 2.231 1.00 87.19 126 ILE A O 1
ATOM 920 N N . MET A 1 127 ? -0.486 -8.306 3.660 1.00 86.31 127 MET A N 1
ATOM 921 C CA . MET A 1 127 ? -1.481 -8.357 4.735 1.00 86.31 127 MET A CA 1
ATOM 922 C C . MET A 1 127 ? -1.855 -7.034 5.408 1.00 86.31 127 MET A C 1
ATOM 924 O O . MET A 1 127 ? -3.042 -6.881 5.717 1.00 86.31 127 MET A O 1
ATOM 928 N N . PRO A 1 128 ? -0.932 -6.099 5.712 1.00 80.62 128 PRO A N 1
ATOM 929 C CA . PRO A 1 128 ? -1.335 -4.849 6.339 1.00 80.62 128 PRO A CA 1
ATOM 930 C C . PRO A 1 128 ? -2.289 -4.102 5.402 1.00 80.62 128 PRO A C 1
ATOM 932 O O . PRO A 1 128 ? -1.951 -3.772 4.269 1.00 80.62 128 PRO A O 1
ATOM 935 N N . THR A 1 129 ? -3.517 -3.893 5.875 1.00 72.75 129 THR A N 1
ATOM 936 C CA . THR A 1 129 ? -4.600 -3.318 5.075 1.00 72.75 129 THR A CA 1
ATOM 937 C C . THR A 1 129 ? -4.678 -1.817 5.321 1.00 72.75 129 THR A C 1
ATOM 939 O O . THR A 1 129 ? -4.899 -1.384 6.449 1.00 72.75 129 THR A O 1
ATOM 942 N N . ASP A 1 130 ? -4.540 -1.030 4.256 1.00 73.12 130 ASP A N 1
ATOM 943 C CA . ASP A 1 130 ? -4.774 0.413 4.270 1.00 73.12 130 ASP A CA 1
ATOM 944 C C . ASP A 1 130 ? -6.182 0.712 3.723 1.00 73.12 130 ASP A C 1
ATOM 946 O O . ASP A 1 130 ? -6.492 0.387 2.571 1.00 73.12 130 ASP A O 1
ATOM 950 N N . PHE A 1 131 ? -7.054 1.320 4.540 1.00 66.62 131 PHE A N 1
ATOM 951 C CA . PHE A 1 131 ? -8.381 1.767 4.088 1.00 66.62 131 PHE A CA 1
ATOM 952 C C . PHE A 1 131 ? -8.431 3.255 3.698 1.00 66.62 131 PHE A C 1
ATOM 954 O O . PHE A 1 131 ? -9.514 3.736 3.352 1.00 66.62 131 PHE A O 1
ATOM 961 N N . ALA A 1 132 ? -7.307 3.983 3.653 1.00 63.28 132 ALA A N 1
ATOM 962 C CA . ALA A 1 132 ? -7.221 5.306 3.026 1.00 63.28 132 ALA A CA 1
ATOM 963 C C . ALA A 1 132 ? -7.880 5.360 1.627 1.00 63.28 132 ALA A C 1
ATOM 965 O O . ALA A 1 132 ? -8.626 6.304 1.347 1.00 63.28 132 ALA A O 1
ATOM 966 N N . PRO A 1 133 ? -7.738 4.346 0.750 1.00 58.28 133 PRO A N 1
ATOM 967 C CA . PRO A 1 133 ? -8.448 4.333 -0.529 1.00 58.28 133 PRO A CA 1
ATOM 968 C C . PRO A 1 133 ? -9.918 3.888 -0.470 1.00 58.28 133 PRO A C 1
ATOM 970 O O . PRO A 1 133 ? -10.638 4.034 -1.460 1.00 58.28 133 PRO A O 1
ATOM 973 N N . ALA A 1 134 ? -10.377 3.366 0.668 1.00 63.59 134 ALA A N 1
ATOM 974 C CA . ALA A 1 134 ? -11.737 2.884 0.909 1.00 63.59 134 ALA A CA 1
ATOM 975 C C . ALA A 1 134 ? -12.498 3.760 1.926 1.00 63.59 134 ALA A C 1
ATOM 977 O O . ALA A 1 134 ? -13.426 3.294 2.592 1.00 63.59 134 ALA A O 1
ATOM 978 N N . THR A 1 135 ? -12.154 5.051 2.020 1.00 63.28 135 THR A N 1
ATOM 979 C CA . THR A 1 135 ? -12.804 6.020 2.927 1.00 63.28 135 THR A CA 1
ATOM 980 C C . THR A 1 135 ? -14.327 6.080 2.776 1.00 63.28 135 THR A C 1
ATOM 982 O O . THR A 1 135 ? -15.029 6.349 3.750 1.00 63.28 135 THR A O 1
ATOM 985 N N . SER A 1 136 ? -14.861 5.784 1.588 1.00 64.31 136 SER A N 1
ATOM 986 C CA . SER A 1 136 ? -16.304 5.710 1.330 1.00 64.31 136 SER A CA 1
ATOM 987 C C . SER A 1 136 ? -17.003 4.584 2.097 1.00 64.31 136 SER A C 1
ATOM 989 O O . SER A 1 136 ? -18.152 4.756 2.490 1.00 64.31 136 SER A O 1
ATOM 991 N N . VAL A 1 137 ? -16.316 3.465 2.349 1.00 63.41 137 VAL A N 1
ATOM 992 C CA . VAL A 1 137 ? -16.829 2.343 3.149 1.00 63.41 137 VAL A CA 1
ATOM 993 C C . VAL A 1 137 ? -16.791 2.706 4.630 1.00 63.41 137 VAL A C 1
ATOM 995 O O . VAL A 1 137 ? -17.780 2.533 5.334 1.00 63.41 137 VAL A O 1
ATOM 998 N N . VAL A 1 138 ? -15.685 3.289 5.097 1.00 62.03 138 VAL A N 1
ATOM 999 C CA . VAL A 1 138 ? -15.513 3.672 6.510 1.00 62.03 138 VAL A CA 1
ATOM 1000 C C . VAL A 1 138 ? -16.503 4.772 6.931 1.00 62.03 138 VAL A C 1
ATOM 1002 O O . VAL A 1 138 ? -16.943 4.815 8.080 1.00 62.03 138 VAL A O 1
ATOM 1005 N N . ARG A 1 139 ? -16.914 5.636 5.994 1.00 63.31 139 ARG A N 1
ATOM 1006 C CA . ARG A 1 139 ? -17.871 6.733 6.225 1.00 63.31 139 ARG A CA 1
ATOM 1007 C C . ARG A 1 139 ? -19.332 6.381 5.923 1.00 63.31 139 ARG A C 1
ATOM 1009 O O . ARG A 1 139 ? -20.199 7.235 6.095 1.00 63.31 139 ARG A O 1
ATOM 1016 N N . ASP A 1 140 ? -19.638 5.153 5.505 1.00 67.25 140 ASP A N 1
ATOM 1017 C CA . ASP A 1 140 ? -21.004 4.767 5.140 1.00 67.25 140 ASP A CA 1
ATOM 1018 C C . ASP A 1 140 ? -21.912 4.655 6.379 1.00 67.25 140 ASP A C 1
ATOM 1020 O O . ASP A 1 140 ? -21.738 3.781 7.229 1.00 67.25 140 ASP A O 1
ATOM 1024 N N . ALA A 1 141 ? -22.924 5.522 6.473 1.00 68.31 141 ALA A N 1
ATOM 1025 C CA . ALA A 1 141 ? -23.872 5.552 7.590 1.00 68.31 141 ALA A CA 1
ATOM 1026 C C . ALA A 1 141 ? -24.733 4.279 7.715 1.00 68.31 141 ALA A C 1
ATOM 1028 O O . ALA A 1 141 ? -25.369 4.072 8.747 1.00 68.31 141 ALA A O 1
ATOM 1029 N N . ARG A 1 142 ? -24.748 3.411 6.694 1.00 77.44 142 ARG A N 1
ATOM 1030 C CA . ARG A 1 142 ? -25.425 2.106 6.738 1.00 77.44 142 ARG A CA 1
ATOM 1031 C C . ARG A 1 142 ? -24.674 1.074 7.583 1.00 77.44 142 ARG A C 1
ATOM 1033 O O . ARG A 1 142 ? -25.256 0.053 7.939 1.00 77.44 142 ARG A O 1
ATOM 1040 N N . ILE A 1 143 ? -23.401 1.320 7.901 1.00 75.06 143 ILE A N 1
ATOM 1041 C CA . ILE A 1 143 ? -22.582 0.420 8.714 1.00 75.06 143 ILE A CA 1
ATOM 1042 C C . ILE A 1 143 ? -22.715 0.810 10.199 1.00 75.06 143 ILE A C 1
ATOM 1044 O O . ILE A 1 143 ? -22.508 1.980 10.545 1.00 75.06 143 ILE A O 1
ATOM 1048 N N . PRO A 1 144 ? -23.015 -0.149 11.102 1.00 78.69 144 PRO A N 1
ATOM 1049 C CA . PRO A 1 144 ? -23.073 0.098 12.539 1.00 78.69 144 PRO A CA 1
ATOM 1050 C C . PRO A 1 144 ? -21.834 0.837 13.050 1.00 78.69 144 PRO A C 1
ATOM 1052 O O . P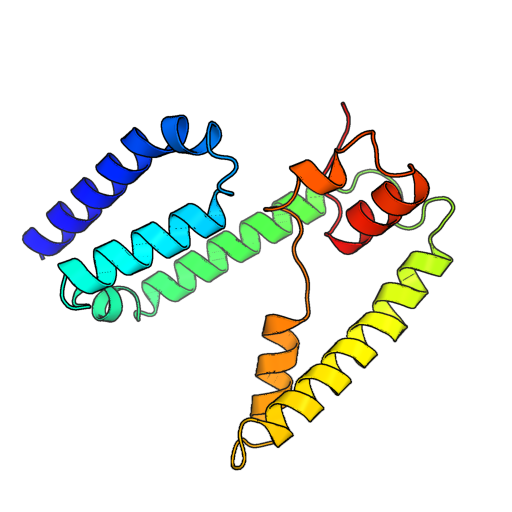RO A 1 144 ? -20.707 0.516 12.668 1.00 78.69 144 PRO A O 1
ATOM 1055 N N . GLU A 1 145 ? -22.038 1.805 13.945 1.00 71.50 145 GLU A N 1
ATOM 1056 C CA . GLU A 1 145 ? -20.973 2.656 14.496 1.00 71.50 145 GLU A CA 1
ATOM 1057 C C . GLU A 1 145 ? -19.797 1.836 15.043 1.00 71.50 145 GLU A C 1
ATOM 1059 O O . GLU A 1 145 ? -18.648 2.136 14.743 1.00 71.50 145 GLU A O 1
ATOM 1064 N N . ARG A 1 146 ? -20.081 0.733 15.743 1.00 70.00 146 ARG A N 1
ATOM 1065 C CA . ARG A 1 146 ? -19.053 -0.152 16.301 1.00 70.00 146 ARG A CA 1
ATOM 1066 C C . ARG A 1 146 ? -18.132 -0.761 15.238 1.00 70.00 146 ARG A C 1
ATOM 1068 O O . ARG A 1 146 ? -16.931 -0.854 15.454 1.00 70.00 146 ARG A O 1
ATOM 1075 N N . ILE A 1 147 ? -18.676 -1.156 14.084 1.00 72.31 147 ILE A N 1
ATOM 1076 C CA . ILE A 1 147 ? -17.888 -1.733 12.981 1.00 72.31 147 ILE A CA 1
ATOM 1077 C C . ILE A 1 147 ? -17.082 -0.632 12.293 1.00 72.31 147 ILE A C 1
ATOM 1079 O O . ILE A 1 147 ? -15.903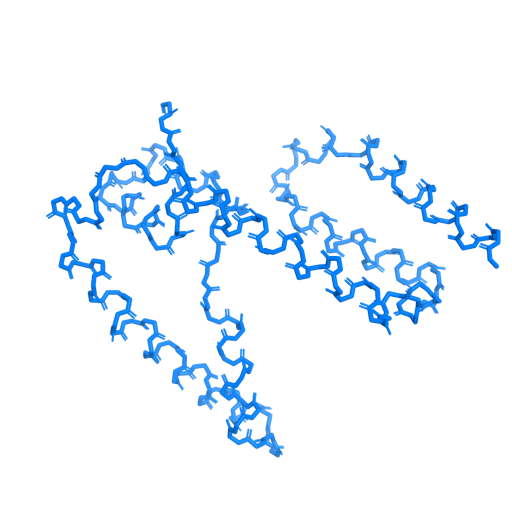 -0.829 12.021 1.00 72.31 147 ILE A O 1
ATOM 1083 N N . ARG A 1 148 ? -17.675 0.552 12.084 1.00 69.00 148 ARG A N 1
ATOM 1084 C CA . ARG A 1 148 ? -16.943 1.717 11.566 1.00 69.00 148 ARG A CA 1
ATOM 1085 C C . ARG A 1 148 ? -15.797 2.112 12.485 1.00 69.00 148 ARG A C 1
ATOM 1087 O O . ARG A 1 148 ? -14.712 2.378 11.996 1.00 69.00 148 ARG A O 1
ATOM 1094 N N . HIS A 1 149 ? -16.005 2.097 13.798 1.00 67.25 149 HIS A N 1
ATOM 1095 C CA . HIS A 1 149 ? -14.971 2.441 14.767 1.00 67.25 149 HIS A CA 1
ATOM 1096 C C . HIS A 1 149 ? -13.827 1.419 14.775 1.00 67.25 149 HIS A C 1
ATOM 1098 O O . HIS A 1 149 ? -12.671 1.813 14.886 1.00 67.25 149 HIS A O 1
ATOM 1104 N N . VAL A 1 150 ? -14.124 0.124 14.622 1.00 70.38 150 VAL A N 1
ATOM 1105 C CA . VAL A 1 150 ? -13.094 -0.918 14.489 1.00 70.38 150 VAL A CA 1
ATOM 1106 C C . VAL A 1 150 ? -12.328 -0.769 13.174 1.00 70.38 150 VAL A C 1
ATOM 1108 O O . VAL A 1 150 ? -11.104 -0.727 13.207 1.00 70.38 150 VAL A O 1
ATOM 1111 N N . LEU A 1 151 ? -13.026 -0.596 12.046 1.00 70.25 151 LEU A N 1
ATOM 1112 C CA . LEU A 1 151 ? -12.406 -0.395 10.730 1.00 70.25 151 LEU A CA 1
ATOM 1113 C C . LEU A 1 151 ? -11.544 0.868 10.681 1.00 70.25 151 LEU A C 1
ATOM 1115 O O . LEU A 1 151 ? -10.457 0.834 10.129 1.00 70.25 151 LEU A O 1
ATOM 1119 N N . ASN A 1 152 ? -11.999 1.966 11.288 1.00 66.69 152 ASN A N 1
ATOM 1120 C CA . ASN A 1 152 ? -11.276 3.239 11.324 1.00 66.69 152 ASN A CA 1
ATOM 1121 C C . ASN A 1 152 ? -10.036 3.184 12.238 1.00 66.69 152 ASN A C 1
ATOM 1123 O O . ASN A 1 152 ? -9.123 3.994 12.107 1.00 66.69 152 ASN A O 1
ATOM 1127 N N . VAL A 1 153 ? -10.005 2.243 13.189 1.00 65.31 153 VAL A N 1
ATOM 1128 C CA . VAL A 1 153 ? -8.814 1.966 14.000 1.00 65.31 153 VAL A CA 1
ATOM 1129 C C . VAL A 1 153 ? -7.865 1.014 13.268 1.00 65.31 153 VAL A C 1
ATOM 1131 O O . VAL A 1 153 ? -6.660 1.245 13.278 1.00 65.31 153 VAL A O 1
ATOM 1134 N N . GLU A 1 154 ? -8.393 -0.020 12.610 1.00 67.25 154 GLU A N 1
ATOM 1135 C CA . GLU A 1 154 ? -7.620 -0.989 11.821 1.00 67.25 154 GLU A CA 1
ATOM 1136 C C . GLU A 1 154 ? -6.967 -0.349 10.591 1.00 67.25 154 GLU A C 1
ATOM 1138 O O . GLU A 1 154 ? -5.814 -0.638 10.292 1.00 67.25 154 GLU A O 1
ATOM 1143 N N . SER A 1 155 ? -7.656 0.588 9.939 1.00 60.38 155 SER A N 1
ATOM 1144 C CA . SER A 1 155 ? -7.140 1.366 8.812 1.00 60.38 155 SER A CA 1
ATOM 1145 C C . SER A 1 155 ? -6.060 2.372 9.170 1.00 60.38 155 SER A C 1
ATOM 1147 O O . SER A 1 155 ? -5.593 3.079 8.286 1.00 60.38 155 SER A O 1
ATOM 1149 N N . GLY A 1 156 ? -5.740 2.507 10.456 1.00 55.75 156 GLY A N 1
ATOM 1150 C CA . GLY A 1 156 ? -4.934 3.604 10.952 1.00 55.75 156 GLY A CA 1
ATOM 1151 C C . GLY A 1 156 ? -5.700 4.925 10.884 1.00 55.75 156 GLY A C 1
ATOM 1152 O O . GLY A 1 156 ? -5.624 5.662 9.915 1.00 55.75 156 GLY A O 1
ATOM 1153 N N . TYR A 1 157 ? -6.404 5.276 11.955 1.00 55.03 157 TYR A N 1
ATOM 1154 C CA . TYR A 1 157 ? -6.301 6.619 12.532 1.00 55.03 157 TYR A CA 1
ATOM 1155 C C . TYR A 1 157 ? -6.604 7.876 11.678 1.00 55.03 157 TYR A C 1
ATOM 1157 O O . TYR A 1 157 ? -6.317 8.979 12.143 1.00 55.03 157 TYR A O 1
ATOM 1165 N N . CYS A 1 158 ? -7.262 7.788 10.516 1.00 46.75 158 CYS A N 1
ATOM 1166 C CA . CYS A 1 158 ? -7.557 8.965 9.691 1.00 46.75 158 CYS A CA 1
ATOM 1167 C C . CYS A 1 158 ? -8.986 8.976 9.112 1.00 46.75 158 CYS A C 1
ATOM 1169 O O . CYS A 1 158 ? -9.227 8.781 7.924 1.00 46.75 158 CYS A O 1
ATOM 1171 N N . ALA A 1 159 ? -9.960 9.315 9.960 1.00 41.44 159 ALA A N 1
ATOM 1172 C CA . ALA A 1 159 ? -11.163 10.031 9.533 1.00 41.44 159 ALA A CA 1
ATOM 1173 C C . ALA A 1 159 ? -11.698 10.877 10.697 1.00 41.44 159 ALA A C 1
ATOM 1175 O O . ALA A 1 159 ? -12.680 10.532 11.354 1.00 41.44 159 ALA A O 1
ATOM 1176 N N . VAL A 1 160 ? -11.019 11.992 10.978 1.00 35.78 160 VAL A N 1
ATOM 1177 C CA . VAL A 1 160 ? -11.564 13.056 11.827 1.00 35.78 160 VAL A CA 1
ATOM 1178 C C . VAL A 1 160 ? -12.830 13.602 11.165 1.00 35.78 160 VAL A C 1
ATOM 1180 O O . VAL A 1 160 ? -12.788 14.036 10.017 1.00 35.78 160 VAL A O 1
ATOM 1183 N N . ARG A 1 161 ? -13.925 13.532 11.932 1.00 29.91 161 ARG A N 1
ATOM 1184 C CA . ARG A 1 161 ? -15.152 14.349 11.901 1.00 29.91 161 ARG A CA 1
ATOM 1185 C C . ARG A 1 161 ? -15.568 14.930 10.547 1.00 29.91 161 ARG A C 1
ATOM 1187 O O . ARG A 1 161 ? -14.990 15.926 10.131 1.00 29.91 161 ARG A O 1
ATOM 1194 N N . TYR A 1 162 ? -16.693 14.442 10.028 1.00 36.12 162 TYR A N 1
ATOM 1195 C CA . TYR A 1 162 ? -17.913 15.249 9.876 1.00 36.12 162 TYR A CA 1
ATOM 1196 C C . TYR A 1 162 ? -19.122 14.371 10.189 1.00 36.12 162 TYR A C 1
ATOM 1198 O O . TYR A 1 162 ? -19.125 13.212 9.715 1.00 36.12 162 TYR A O 1
#

Sequence (162 aa):
MIPSVIAATVVVLLWSLTAGRLEKWRVSAPMAMVAAGLAIGFTTRNVLGGGLNTEIAQHIAELILALLLFVDATAVKGGYLGHDGRTVIRLLFVALPLSILITMGVGLLVLPGLGWAAALLIACIIMPTDFAPATSVVRDARIPERIRHVLNVESGYCAVRY

pLDDT: mean 71.9, std 14.56, range [29.91, 94.25]

Foldseek 3Di:
DVVVVVLVVVLVVVCVVCVVVVVVVPQFPVNVVVVSVVVSCVVVVNPVVVVCPDVVVVVVVVVVVVVVVVVLVVLDPDDLDDPCNVVLCCCVVPVQVVQLVVQLVVQCVVDPPDDSVNSSVVSVVPRQDACPRVVVVLPDPVDDPVVSVSVCSSNGRDDPDD

Secondary structure (DSSP, 8-state):
-HHHHHHHHHHHHHHHHHHHHHGGGT--HHHHHHHHHHHHHHHTTTHHHHHHSSHHHHHHHHHHHHHHHHHHHHH--S-S--TTHHHHHHIIIIIHHHHHHHHHHHHHHHSTT--HHHHHHHHHHHSSPP-GGGHHHHT-TTS-HHHHHHHHHHT-S-----

Radius of gyration: 19.69 Å; chains: 1; bounding box: 43×40×50 Å